Protein AF-A0A645JB34-F1 (afdb_monomer_lite)

InterPro domains:
  IPR036237 Xylose isomerase-like superfamily [SSF51658] (5-117)

Structure (mmCIF, N/CA/C/O backbone):
data_AF-A0A645JB34-F1
#
_entry.id   AF-A0A645JB34-F1
#
loop_
_atom_site.group_PDB
_atom_site.id
_atom_site.type_symbol
_atom_site.label_atom_id
_atom_site.label_alt_id
_atom_site.label_comp_id
_atom_site.label_asym_id
_atom_site.label_entity_id
_atom_site.label_seq_id
_atom_site.pdbx_PDB_ins_code
_atom_site.Cartn_x
_atom_site.Cartn_y
_atom_site.Cartn_z
_atom_site.occupancy
_atom_site.B_iso_or_equiv
_atom_site.auth_seq_id
_atom_site.auth_comp_id
_atom_site.auth_asym_id
_atom_site.auth_atom_id
_atom_site.pdbx_PDB_model_num
ATOM 1 N N . MET A 1 1 ? -8.461 17.769 -0.454 1.00 45.06 1 MET A N 1
ATOM 2 C CA . MET A 1 1 ? -8.996 17.107 0.757 1.00 45.06 1 MET A CA 1
ATOM 3 C C . MET A 1 1 ? -7.838 16.800 1.699 1.00 45.06 1 MET A C 1
ATOM 5 O O . MET A 1 1 ? -7.212 15.768 1.543 1.00 45.06 1 MET A O 1
ATOM 9 N N . ALA A 1 2 ? -7.489 17.709 2.612 1.00 49.69 2 ALA A N 1
ATOM 10 C CA . ALA A 1 2 ? -6.252 17.599 3.404 1.00 49.69 2 ALA A CA 1
ATOM 11 C C . ALA A 1 2 ? -6.415 16.896 4.772 1.00 49.69 2 ALA A C 1
ATOM 13 O O . ALA A 1 2 ? -5.438 16.760 5.497 1.00 49.69 2 ALA A O 1
ATOM 14 N N . LEU A 1 3 ? -7.630 16.467 5.142 1.00 65.56 3 LEU A N 1
ATOM 15 C CA . LEU A 1 3 ? -7.934 15.969 6.497 1.00 65.56 3 LEU A CA 1
ATOM 16 C C . LEU A 1 3 ? -8.446 14.520 6.552 1.00 65.56 3 LEU A C 1
ATOM 18 O O . LEU A 1 3 ? -8.593 13.978 7.642 1.00 65.56 3 LEU A O 1
ATOM 22 N N . MET A 1 4 ? -8.723 13.882 5.411 1.00 80.31 4 MET A N 1
ATOM 23 C CA . MET A 1 4 ? -9.171 12.486 5.369 1.00 80.31 4 MET A CA 1
ATOM 24 C C . MET A 1 4 ? -8.013 11.586 4.953 1.00 80.31 4 MET A C 1
ATOM 26 O O . MET A 1 4 ? -7.369 11.838 3.938 1.00 80.31 4 MET A O 1
ATOM 30 N N . ASN A 1 5 ? -7.765 10.535 5.733 1.00 88.19 5 ASN A N 1
ATOM 31 C CA . ASN A 1 5 ? -6.839 9.472 5.347 1.00 88.19 5 ASN A CA 1
ATOM 32 C C . ASN A 1 5 ? -7.505 8.507 4.346 1.00 88.19 5 ASN A C 1
ATOM 34 O O . ASN A 1 5 ? -8.716 8.592 4.086 1.00 88.19 5 ASN A O 1
ATOM 38 N N . ALA A 1 6 ? -6.725 7.587 3.779 1.00 90.31 6 ALA A N 1
ATOM 39 C CA . ALA A 1 6 ? -7.221 6.642 2.779 1.00 90.31 6 ALA A CA 1
ATOM 40 C C . ALA A 1 6 ? -8.400 5.795 3.302 1.00 90.31 6 ALA A C 1
ATOM 42 O O . ALA A 1 6 ? -9.436 5.700 2.640 1.00 90.31 6 ALA A O 1
ATOM 43 N N . SER A 1 7 ? -8.302 5.267 4.527 1.00 90.81 7 SER A N 1
ATOM 44 C CA . SER A 1 7 ? -9.342 4.440 5.162 1.00 90.81 7 SER A CA 1
ATOM 45 C C . SER A 1 7 ? -10.676 5.177 5.322 1.00 90.81 7 SER A C 1
ATOM 47 O O . SER A 1 7 ? -11.738 4.651 4.985 1.00 90.81 7 SER A O 1
ATOM 49 N N . MET A 1 8 ? -10.636 6.426 5.794 1.00 91.94 8 MET A N 1
ATOM 50 C CA . MET A 1 8 ? -11.826 7.274 5.918 1.00 91.94 8 MET A CA 1
ATOM 51 C C . MET A 1 8 ? -12.439 7.565 4.548 1.00 91.94 8 MET A C 1
ATOM 53 O O . MET A 1 8 ? -13.661 7.556 4.396 1.00 91.94 8 MET A O 1
ATOM 57 N N . THR A 1 9 ? -11.593 7.803 3.546 1.00 93.62 9 THR A N 1
ATOM 58 C CA . THR A 1 9 ? -12.023 8.124 2.183 1.00 93.62 9 THR A CA 1
ATOM 59 C C . THR A 1 9 ? -12.752 6.948 1.540 1.00 93.62 9 THR A C 1
ATOM 61 O O . THR A 1 9 ? -13.855 7.134 1.024 1.00 93.62 9 THR A O 1
ATOM 64 N N . VAL A 1 10 ? -12.213 5.725 1.628 1.00 94.94 10 VAL A N 1
ATOM 65 C CA . VAL A 1 10 ? -12.890 4.542 1.067 1.00 94.94 10 VAL A CA 1
ATOM 66 C C . VAL A 1 10 ? -14.205 4.237 1.786 1.00 94.94 10 VAL A C 1
ATOM 68 O O . VAL A 1 10 ? -15.199 3.930 1.126 1.00 94.94 10 VAL A O 1
ATOM 71 N N . GLY A 1 11 ? -14.258 4.405 3.114 1.00 93.44 11 GLY A N 1
ATOM 72 C CA . GLY A 1 11 ? -15.494 4.255 3.888 1.00 93.44 11 GLY A CA 1
ATOM 73 C C . GLY A 1 11 ? -16.570 5.263 3.471 1.00 93.44 11 GLY A C 1
ATOM 74 O O . GLY A 1 11 ? -17.722 4.893 3.239 1.00 93.44 11 GLY A O 1
ATOM 75 N N . TYR A 1 12 ? -16.186 6.528 3.291 1.00 95.00 12 TYR A N 1
ATOM 76 C CA . TYR A 1 12 ? -17.088 7.582 2.828 1.00 95.00 12 TYR A CA 1
ATOM 77 C C . TYR A 1 12 ? -17.602 7.330 1.404 1.00 95.00 12 TYR A C 1
ATOM 79 O O . TYR A 1 12 ? -18.808 7.383 1.152 1.00 95.00 12 TYR A O 1
ATOM 87 N N . LEU A 1 13 ? -16.710 6.992 0.467 1.00 95.25 13 LEU A N 1
ATOM 88 C CA . LEU A 1 13 ? -17.089 6.686 -0.915 1.00 95.25 13 LEU A CA 1
ATOM 89 C C . LEU A 1 13 ? -18.003 5.458 -1.003 1.00 95.25 13 LEU A C 1
ATOM 91 O O . LEU A 1 13 ? -18.922 5.438 -1.827 1.00 95.25 13 LEU A O 1
ATOM 95 N N . HIS A 1 14 ? -17.784 4.453 -0.152 1.00 95.31 14 HIS A N 1
ATOM 96 C CA . HIS A 1 14 ? -18.674 3.303 -0.041 1.00 95.31 14 HIS A CA 1
ATOM 97 C C . HIS A 1 14 ? -20.070 3.704 0.449 1.00 95.31 14 HIS A C 1
ATOM 99 O O . HIS A 1 14 ? -21.055 3.336 -0.192 1.00 95.31 14 HIS A O 1
ATOM 105 N N . ALA A 1 15 ? -20.166 4.515 1.509 1.00 95.50 15 ALA A N 1
ATOM 106 C CA . ALA A 1 15 ? -21.445 5.001 2.036 1.00 95.50 15 ALA A CA 1
ATOM 107 C C . ALA A 1 15 ? -22.259 5.773 0.980 1.00 95.50 15 ALA A C 1
ATOM 109 O O . ALA A 1 15 ? -23.480 5.642 0.903 1.00 95.50 15 ALA A O 1
ATOM 110 N N . LEU A 1 16 ? -21.576 6.514 0.102 1.00 96.69 16 LEU A N 1
ATOM 111 C CA . LEU A 1 16 ? -22.193 7.217 -1.026 1.00 96.69 16 LEU A CA 1
ATOM 112 C C . LEU A 1 16 ? -22.467 6.336 -2.258 1.00 96.69 16 LEU A C 1
ATOM 114 O O . LEU A 1 16 ? -22.985 6.836 -3.256 1.00 96.69 16 LEU A O 1
ATOM 118 N N . ARG A 1 17 ? -22.099 5.048 -2.235 1.00 94.62 17 ARG A N 1
ATOM 119 C CA . ARG A 1 17 ? -22.151 4.120 -3.386 1.00 94.62 17 ARG A CA 1
ATOM 120 C C . ARG A 1 17 ? -21.321 4.585 -4.597 1.00 94.62 17 ARG A C 1
ATOM 122 O O . ARG A 1 17 ? -21.606 4.217 -5.745 1.00 94.62 17 ARG A O 1
ATOM 129 N N . LYS A 1 18 ? -20.274 5.376 -4.340 1.00 95.44 18 LYS A N 1
ATOM 130 C CA . LYS A 1 18 ? -19.373 5.968 -5.345 1.00 95.44 18 LYS A CA 1
ATOM 131 C C . LYS A 1 18 ? -17.993 5.308 -5.425 1.00 95.44 18 LYS A C 1
ATOM 133 O O . LYS A 1 18 ? -17.232 5.648 -6.322 1.00 95.44 18 LYS A O 1
ATOM 138 N N . LEU A 1 19 ? -17.679 4.341 -4.563 1.00 95.50 19 LEU A N 1
ATOM 139 C CA . LEU A 1 19 ? -16.444 3.555 -4.658 1.00 95.50 19 LEU A CA 1
ATOM 140 C C . LEU A 1 19 ? -16.536 2.520 -5.799 1.00 95.50 19 LEU A C 1
ATOM 142 O O . LEU A 1 19 ? -17.137 1.459 -5.622 1.00 95.50 19 LEU A O 1
ATOM 146 N N . LYS A 1 20 ? -15.990 2.844 -6.978 1.00 92.50 20 LYS A N 1
ATOM 147 C CA . LYS A 1 20 ? -16.046 1.982 -8.179 1.00 92.50 20 LYS A CA 1
ATOM 148 C C . LYS A 1 20 ? -14.775 1.159 -8.387 1.00 92.50 20 LYS A C 1
ATOM 150 O O . LYS A 1 20 ? -14.861 -0.053 -8.553 1.00 92.50 20 LYS A O 1
ATOM 155 N N . PHE A 1 21 ? -13.626 1.815 -8.329 1.00 95.06 21 PHE A N 1
ATOM 156 C CA . PHE A 1 21 ? -12.293 1.233 -8.459 1.00 95.06 21 PHE A CA 1
ATOM 157 C C . PHE A 1 21 ? -11.330 1.995 -7.541 1.00 95.06 21 PHE A C 1
ATOM 159 O O . PHE A 1 21 ? -11.700 3.032 -6.977 1.00 95.06 21 PHE A O 1
ATOM 166 N N . LEU A 1 22 ? -10.127 1.456 -7.369 1.00 94.94 22 LEU A N 1
ATOM 167 C CA . LEU A 1 22 ? -9.059 2.052 -6.578 1.00 94.94 22 LEU A CA 1
ATOM 168 C C . LEU A 1 22 ? -7.790 2.118 -7.426 1.00 94.94 22 LEU A C 1
ATOM 170 O O . LEU A 1 22 ? -7.265 1.075 -7.802 1.00 94.94 22 LEU A O 1
ATOM 174 N N . HIS A 1 23 ? -7.287 3.324 -7.674 1.00 94.94 23 HIS A N 1
ATOM 175 C CA . HIS A 1 23 ? -5.900 3.500 -8.093 1.00 94.94 23 HIS A CA 1
ATOM 176 C C . HIS A 1 23 ? -5.000 3.272 -6.885 1.00 94.94 23 HIS A C 1
ATOM 178 O O . HIS A 1 23 ? -5.246 3.824 -5.808 1.00 94.94 23 HIS A O 1
ATOM 184 N N . PHE A 1 24 ? -4.003 2.416 -7.052 1.00 93.50 24 PHE A N 1
ATOM 185 C CA . PHE A 1 24 ? -3.152 1.963 -5.974 1.00 93.50 24 PHE A CA 1
ATOM 186 C C . PHE A 1 24 ? -1.676 2.105 -6.329 1.00 93.50 24 PHE A C 1
ATOM 188 O O . PHE A 1 24 ? -1.202 1.616 -7.352 1.00 93.50 24 PHE A O 1
ATOM 195 N N . GLY A 1 25 ? -0.977 2.763 -5.417 1.00 92.75 25 GLY A N 1
ATOM 196 C CA . GLY A 1 25 ? 0.429 3.108 -5.456 1.00 92.75 25 GLY A CA 1
ATOM 197 C C . GLY A 1 25 ? 0.794 3.763 -4.126 1.00 92.75 25 GLY A C 1
ATOM 198 O O . GLY A 1 25 ? 0.003 3.762 -3.178 1.00 92.75 25 GLY A O 1
ATOM 199 N N . SER A 1 26 ? 1.984 4.337 -4.076 1.00 92.00 26 SER A N 1
ATOM 200 C CA . SER A 1 26 ? 2.555 4.992 -2.908 1.00 92.00 26 SER A CA 1
ATOM 201 C C . SER A 1 26 ? 2.795 6.472 -3.170 1.00 92.00 26 SER A C 1
ATOM 203 O O . SER A 1 26 ? 3.004 6.894 -4.308 1.00 92.00 26 SER A O 1
ATOM 205 N N . GLN A 1 27 ? 2.788 7.272 -2.103 1.00 89.38 27 GLN A N 1
ATOM 206 C CA . GLN A 1 27 ? 2.967 8.712 -2.209 1.00 89.38 27 GLN A CA 1
ATOM 207 C C . GLN A 1 27 ? 3.573 9.329 -0.947 1.00 89.38 27 GLN A C 1
ATOM 209 O O . GLN A 1 27 ? 3.228 8.962 0.181 1.00 89.38 27 GLN A O 1
ATOM 214 N N . ILE A 1 28 ? 4.417 10.346 -1.136 1.00 88.69 28 ILE A N 1
ATOM 215 C CA . ILE A 1 28 ? 4.830 11.251 -0.064 1.00 88.69 28 ILE A CA 1
ATOM 216 C C . ILE A 1 28 ? 3.751 12.311 0.110 1.00 88.69 28 ILE A C 1
ATOM 218 O O . ILE A 1 28 ? 3.424 13.074 -0.799 1.00 88.69 28 ILE A O 1
ATOM 222 N N . LYS A 1 29 ? 3.190 12.394 1.316 1.00 85.38 29 LYS A N 1
ATOM 223 C CA . LYS A 1 29 ? 2.151 13.384 1.608 1.00 85.38 29 LYS A CA 1
ATOM 224 C C . LYS A 1 29 ? 2.674 14.809 1.411 1.00 85.38 29 LYS A C 1
ATOM 226 O O . LYS A 1 29 ? 3.775 15.140 1.841 1.00 85.38 29 LYS A O 1
ATOM 231 N N . ALA A 1 30 ? 1.818 15.656 0.838 1.00 85.44 30 ALA A N 1
ATOM 232 C CA . ALA A 1 30 ? 2.068 17.082 0.615 1.00 85.44 30 ALA A CA 1
ATOM 233 C C . ALA A 1 30 ? 3.279 17.395 -0.290 1.00 85.44 30 ALA A C 1
ATOM 235 O O . ALA A 1 30 ? 3.906 18.444 -0.141 1.00 85.44 30 ALA A O 1
ATOM 236 N N . GLN A 1 31 ? 3.585 16.509 -1.241 1.00 86.88 31 GLN A N 1
ATOM 237 C CA . GLN A 1 31 ? 4.565 16.743 -2.303 1.00 86.88 31 GLN A CA 1
ATOM 238 C C . GLN A 1 31 ? 3.940 16.550 -3.692 1.00 86.88 31 GLN A C 1
ATOM 240 O O . GLN A 1 31 ? 2.734 16.326 -3.815 1.00 86.88 31 GLN A O 1
ATOM 245 N N . PHE A 1 32 ? 4.757 16.718 -4.738 1.00 90.44 32 PHE A N 1
ATOM 246 C CA . PHE A 1 32 ? 4.368 16.405 -6.113 1.00 90.44 32 PHE A CA 1
ATOM 247 C C . PHE A 1 32 ? 3.963 14.932 -6.241 1.00 90.44 32 PHE A C 1
ATOM 249 O O . PHE A 1 32 ? 4.320 14.119 -5.390 1.00 90.44 32 PHE A O 1
ATOM 256 N N . ASP A 1 33 ? 3.213 14.595 -7.288 1.00 90.38 33 ASP A N 1
ATOM 257 C CA . ASP A 1 33 ? 2.782 13.216 -7.513 1.00 90.38 33 ASP A CA 1
ATOM 258 C C . ASP A 1 33 ? 3.987 12.313 -7.791 1.00 90.38 33 ASP A C 1
ATOM 260 O O . ASP A 1 33 ? 4.705 12.530 -8.770 1.00 90.38 33 ASP A O 1
ATOM 264 N N . ASN A 1 34 ? 4.293 11.393 -6.871 1.00 91.81 34 ASN A N 1
ATOM 265 C CA . ASN A 1 34 ? 5.468 10.534 -6.998 1.00 91.81 34 ASN A CA 1
ATOM 266 C C . ASN A 1 34 ? 5.195 9.263 -7.801 1.00 91.81 34 ASN A C 1
ATOM 268 O O . ASN A 1 34 ? 6.167 8.666 -8.267 1.00 91.81 34 ASN A O 1
ATOM 272 N N . ASP A 1 35 ? 3.929 8.842 -7.907 1.00 93.56 35 ASP A N 1
ATOM 273 C CA . ASP A 1 35 ? 3.517 7.616 -8.597 1.00 93.56 35 ASP A CA 1
ATOM 274 C C . ASP A 1 35 ? 4.362 6.394 -8.198 1.00 93.56 35 ASP A C 1
ATOM 276 O O . ASP A 1 35 ? 4.741 5.566 -9.033 1.00 93.56 35 ASP A O 1
ATOM 280 N N . PHE A 1 36 ? 4.710 6.286 -6.910 1.00 95.19 36 PHE A N 1
ATOM 281 C CA . PHE A 1 36 ? 5.567 5.203 -6.446 1.00 95.19 36 PHE A CA 1
ATOM 282 C C . PHE A 1 36 ? 4.825 3.859 -6.504 1.00 95.19 36 PHE A C 1
ATOM 284 O O . PHE A 1 36 ? 3.609 3.812 -6.292 1.00 95.19 36 PHE A O 1
ATOM 291 N N . PRO A 1 37 ? 5.541 2.743 -6.736 1.00 95.31 37 PRO A N 1
ATOM 292 C CA . PRO A 1 37 ? 4.934 1.421 -6.668 1.00 95.31 37 PRO A CA 1
ATOM 293 C C . PRO A 1 37 ? 4.342 1.142 -5.272 1.00 95.31 37 PRO A C 1
ATOM 295 O O . PRO A 1 37 ? 4.820 1.699 -4.276 1.00 95.31 37 PRO A O 1
ATOM 298 N N . PRO A 1 38 ? 3.347 0.244 -5.159 1.00 95.12 38 PRO A N 1
ATOM 299 C CA . PRO A 1 38 ? 2.827 -0.211 -3.875 1.00 95.12 38 PRO A CA 1
ATOM 300 C C . PRO A 1 38 ? 3.912 -0.646 -2.883 1.00 95.12 38 PRO A C 1
ATOM 302 O O . PRO A 1 38 ? 4.859 -1.351 -3.231 1.00 95.12 38 PRO A O 1
ATOM 305 N N . LEU A 1 39 ? 3.741 -0.247 -1.628 1.00 92.44 39 LEU A N 1
ATOM 306 C CA . LEU A 1 39 ? 4.630 -0.438 -0.479 1.00 92.44 39 LEU A CA 1
ATOM 307 C C . LEU A 1 39 ? 6.081 0.023 -0.693 1.00 92.44 39 LEU A C 1
ATOM 309 O O . LEU A 1 39 ? 6.977 -0.403 0.036 1.00 92.44 39 LEU A O 1
ATOM 313 N N . THR A 1 40 ? 6.317 0.905 -1.666 1.00 91.69 40 THR A N 1
ATOM 314 C CA . THR A 1 40 ? 7.649 1.402 -2.036 1.00 91.69 40 THR A CA 1
ATOM 315 C C . THR A 1 40 ? 7.784 2.891 -1.718 1.00 91.69 40 THR A C 1
ATOM 317 O O . THR A 1 40 ? 6.809 3.641 -1.707 1.00 91.69 40 THR A O 1
ATOM 320 N N . GLY A 1 41 ? 9.006 3.356 -1.446 1.00 85.44 41 GLY A N 1
ATOM 321 C CA . GLY A 1 41 ? 9.243 4.744 -1.048 1.00 85.44 41 GLY A CA 1
ATOM 322 C C . GLY A 1 41 ? 8.691 5.046 0.354 1.00 85.44 41 GLY A C 1
ATOM 323 O O . GLY A 1 41 ? 8.635 4.148 1.194 1.00 85.44 41 GLY A O 1
ATOM 324 N N . PRO A 1 42 ? 8.304 6.298 0.655 1.00 79.88 42 PRO A N 1
ATOM 325 C CA . PRO A 1 42 ? 7.908 6.691 2.015 1.00 79.88 42 PRO A CA 1
ATOM 326 C C . PRO A 1 42 ? 6.475 6.301 2.409 1.00 79.88 42 PRO A C 1
ATOM 328 O O . PRO A 1 42 ? 5.863 6.988 3.230 1.00 79.88 42 PRO A O 1
ATOM 331 N N . GLU A 1 43 ? 5.919 5.237 1.822 1.00 76.69 43 GLU A N 1
ATOM 332 C CA . GLU A 1 43 ? 4.537 4.832 2.083 1.00 76.69 43 GLU A CA 1
ATOM 333 C C . GLU A 1 43 ? 4.298 4.512 3.560 1.00 76.69 43 GLU A C 1
ATOM 335 O O . GLU A 1 43 ? 5.091 3.846 4.232 1.00 76.69 43 GLU A O 1
ATOM 340 N N . GLY A 1 44 ? 3.133 4.915 4.063 1.00 83.12 44 GLY A N 1
ATOM 341 C CA . GLY A 1 44 ? 2.666 4.490 5.372 1.00 83.12 44 GLY A CA 1
ATOM 342 C C . GLY A 1 44 ? 2.038 3.100 5.316 1.00 83.12 44 GLY A C 1
ATOM 343 O O . GLY A 1 44 ? 0.823 3.006 5.170 1.00 83.12 44 GLY A O 1
ATOM 344 N N . LEU A 1 45 ? 2.820 2.038 5.554 1.00 90.56 45 LEU A N 1
ATOM 345 C CA . LEU A 1 45 ? 2.327 0.647 5.628 1.00 90.56 45 LEU A CA 1
ATOM 346 C C . LEU A 1 45 ? 1.046 0.509 6.475 1.00 90.56 45 LEU A C 1
ATOM 348 O O . LEU A 1 45 ? 0.102 -0.174 6.080 1.00 90.56 45 LEU A O 1
ATOM 352 N N . LYS A 1 46 ? 0.988 1.198 7.626 1.00 91.19 46 LYS A N 1
ATOM 353 C CA . LYS A 1 46 ? -0.196 1.220 8.501 1.00 91.19 46 LYS A CA 1
ATOM 354 C C . LYS A 1 46 ? -1.437 1.727 7.762 1.00 91.19 46 LYS A C 1
ATOM 356 O O . LYS A 1 46 ? -2.500 1.132 7.890 1.00 91.19 46 LYS A O 1
ATOM 361 N N . GLU A 1 47 ? -1.332 2.841 7.043 1.00 91.25 47 GLU A N 1
ATOM 362 C CA . GLU A 1 47 ? -2.479 3.439 6.353 1.00 91.25 47 GLU A CA 1
ATOM 363 C C . GLU A 1 47 ? -2.986 2.519 5.243 1.00 91.25 47 GLU A C 1
ATOM 365 O O . GLU A 1 47 ? -4.187 2.273 5.157 1.00 91.25 47 GLU A O 1
ATOM 370 N N . THR A 1 48 ? -2.072 1.931 4.477 1.00 93.56 48 THR A N 1
ATOM 371 C CA . THR A 1 48 ? -2.388 1.024 3.371 1.00 93.56 48 THR A CA 1
ATOM 372 C C . THR A 1 48 ? -3.081 -0.241 3.848 1.00 93.56 48 THR A C 1
ATOM 374 O O . THR A 1 48 ? -4.165 -0.576 3.368 1.00 93.56 48 THR A O 1
ATOM 377 N N . VAL A 1 49 ? -2.523 -0.911 4.860 1.00 94.75 49 VAL A N 1
ATOM 378 C CA . VAL A 1 49 ? -3.155 -2.101 5.444 1.00 94.75 49 VAL A CA 1
ATOM 379 C C . VAL A 1 49 ? -4.519 -1.746 6.042 1.00 94.75 49 VAL A C 1
ATOM 381 O O . VAL A 1 49 ? -5.488 -2.461 5.806 1.00 94.75 49 VAL A O 1
ATOM 384 N N . MET A 1 50 ? -4.660 -0.615 6.742 1.00 93.50 50 MET A N 1
ATOM 385 C CA . MET A 1 50 ? -5.955 -0.218 7.314 1.00 93.50 50 MET A CA 1
ATOM 386 C C . MET A 1 50 ? -6.992 0.183 6.255 1.00 93.50 50 MET A C 1
ATOM 388 O O . MET A 1 50 ? -8.193 -0.028 6.465 1.00 93.50 50 MET A O 1
ATOM 392 N N . MET A 1 51 ? -6.564 0.715 5.108 1.00 95.19 51 MET A N 1
ATOM 393 C CA . MET A 1 51 ? -7.444 0.965 3.968 1.00 95.19 51 MET A CA 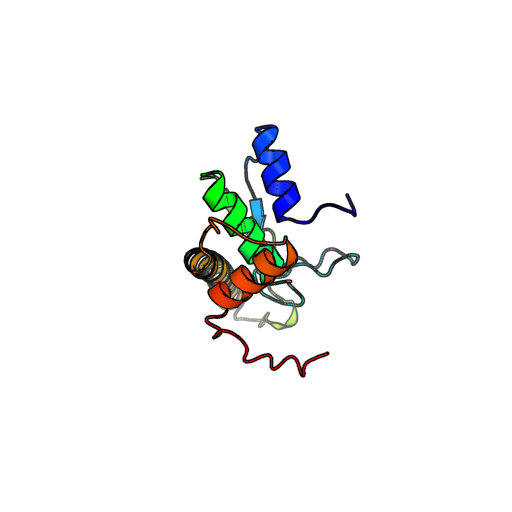1
ATOM 394 C C . MET A 1 51 ? -7.995 -0.362 3.440 1.00 95.19 51 MET A C 1
ATOM 396 O O . MET A 1 51 ? -9.213 -0.516 3.351 1.00 95.19 51 MET A O 1
ATOM 400 N N . PHE A 1 52 ? -7.134 -1.350 3.172 1.00 95.75 52 PHE A N 1
ATOM 401 C CA . PHE A 1 52 ? -7.578 -2.674 2.720 1.00 95.75 52 PHE A CA 1
ATOM 402 C C . PHE A 1 52 ? -8.391 -3.424 3.782 1.00 95.75 52 PHE A C 1
ATOM 404 O O . PHE A 1 52 ? -9.369 -4.088 3.443 1.00 95.75 52 PHE A O 1
ATOM 411 N N . HIS A 1 53 ? -8.073 -3.263 5.068 1.00 94.50 53 HIS A N 1
ATOM 412 C CA . HIS A 1 53 ? -8.889 -3.789 6.161 1.00 94.50 53 HIS A CA 1
ATOM 413 C C . HIS A 1 53 ? -10.299 -3.183 6.139 1.00 94.50 53 HIS A C 1
ATOM 415 O O . HIS A 1 53 ? -11.292 -3.902 6.252 1.00 94.50 53 HIS A O 1
ATOM 421 N N . THR A 1 54 ? -10.409 -1.872 5.903 1.00 94.12 54 THR A N 1
ATOM 422 C CA . THR A 1 54 ? -11.704 -1.200 5.728 1.00 94.12 54 THR A CA 1
ATOM 423 C C . THR A 1 54 ? -12.452 -1.750 4.513 1.00 94.12 54 THR A C 1
ATOM 425 O O . THR A 1 54 ? -13.619 -2.111 4.651 1.00 94.12 54 THR A O 1
ATOM 428 N N . LEU A 1 55 ? -11.786 -1.889 3.358 1.00 95.62 55 LEU A N 1
ATOM 429 C CA . LEU A 1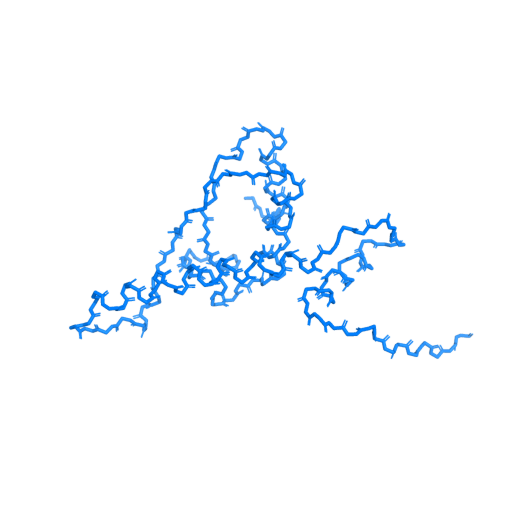 55 ? -12.367 -2.462 2.132 1.00 95.62 55 LEU A CA 1
ATOM 430 C C . LEU A 1 55 ? -12.894 -3.891 2.346 1.00 95.62 55 LEU A C 1
ATOM 432 O O . LEU A 1 55 ? -14.003 -4.213 1.914 1.00 95.62 55 LEU A O 1
ATOM 436 N N . LYS A 1 56 ? -12.134 -4.726 3.065 1.00 94.06 56 LYS A N 1
ATOM 437 C CA . LYS A 1 56 ? -12.537 -6.086 3.444 1.00 94.06 56 LYS A CA 1
ATOM 438 C C . LYS A 1 56 ? -13.788 -6.068 4.322 1.00 94.06 56 LYS A C 1
ATOM 440 O O . LYS A 1 56 ? -14.730 -6.810 4.055 1.00 94.06 56 LYS A O 1
ATOM 445 N N . ARG A 1 57 ? -13.834 -5.191 5.332 1.00 91.38 57 ARG A N 1
ATOM 446 C CA . ARG A 1 57 ? -14.976 -5.066 6.257 1.00 91.38 57 ARG A CA 1
ATOM 447 C C . ARG A 1 57 ? -16.269 -4.635 5.573 1.00 91.38 57 ARG A C 1
ATOM 449 O O . ARG A 1 57 ? -17.329 -5.133 5.931 1.00 91.38 57 ARG A O 1
ATOM 456 N N . ILE A 1 58 ? -16.190 -3.738 4.594 1.00 93.44 58 ILE A N 1
ATOM 457 C CA . ILE A 1 58 ? -17.362 -3.308 3.814 1.00 93.44 58 ILE A CA 1
ATOM 458 C C . ILE A 1 58 ? -17.732 -4.300 2.696 1.00 93.44 58 ILE A C 1
ATOM 460 O O . ILE A 1 58 ? -18.644 -4.032 1.916 1.00 93.44 58 ILE A O 1
ATOM 464 N N . GLY A 1 59 ? -17.017 -5.427 2.580 1.00 93.38 59 GLY A N 1
ATOM 465 C CA . GLY A 1 59 ? -17.274 -6.456 1.573 1.00 93.38 59 GLY A CA 1
ATOM 466 C C . GLY A 1 59 ? -17.055 -5.984 0.135 1.00 93.38 59 GLY A C 1
ATOM 467 O O . GLY A 1 59 ? -17.714 -6.483 -0.779 1.00 93.38 59 GLY A O 1
ATOM 468 N N . TRP A 1 60 ? -16.171 -5.006 -0.086 1.00 95.19 60 TRP A N 1
ATOM 469 C CA . TRP A 1 60 ? -15.928 -4.464 -1.421 1.00 95.19 60 TRP A CA 1
ATOM 470 C C . TRP A 1 60 ? -15.184 -5.475 -2.306 1.00 95.19 60 TRP A C 1
ATOM 472 O O . TRP A 1 60 ? -14.212 -6.094 -1.881 1.00 95.19 60 TRP A O 1
ATOM 482 N N . ARG A 1 61 ? -15.651 -5.639 -3.549 1.00 91.00 61 ARG A N 1
ATOM 483 C CA . ARG A 1 61 ? -15.110 -6.578 -4.553 1.00 91.00 61 ARG A CA 1
ATOM 484 C C . ARG A 1 61 ? -14.831 -5.890 -5.896 1.00 91.00 61 ARG A C 1
ATOM 486 O O . ARG A 1 61 ? -15.125 -6.446 -6.949 1.00 91.00 61 ARG A O 1
ATOM 493 N N . GLY A 1 62 ? -14.382 -4.637 -5.850 1.00 91.50 62 GLY A N 1
ATOM 494 C CA . GLY A 1 62 ? -14.079 -3.863 -7.054 1.00 91.50 62 GLY A CA 1
ATOM 495 C C . GLY A 1 62 ? -12.687 -4.146 -7.616 1.00 91.50 62 GLY A C 1
ATOM 496 O O . GLY A 1 62 ? -12.035 -5.122 -7.251 1.00 91.50 62 GLY A O 1
ATOM 497 N N . VAL A 1 63 ? -12.251 -3.272 -8.522 1.00 95.00 63 VAL A N 1
ATOM 498 C CA . VAL A 1 63 ? -10.967 -3.382 -9.224 1.00 95.00 63 VAL A CA 1
ATOM 499 C C . VAL A 1 63 ? -9.922 -2.494 -8.556 1.00 95.00 63 VAL A C 1
ATOM 501 O O . VAL A 1 63 ? -10.200 -1.336 -8.237 1.00 95.00 63 VAL A O 1
ATOM 504 N N . VAL A 1 64 ? -8.725 -3.049 -8.369 1.00 96.00 64 VAL A N 1
ATOM 505 C CA . VAL A 1 64 ? -7.516 -2.307 -8.005 1.00 96.00 64 VAL A CA 1
ATOM 506 C C . VAL A 1 64 ? -6.676 -2.141 -9.268 1.00 96.00 64 VAL A C 1
ATOM 508 O O . VAL A 1 64 ? -6.319 -3.136 -9.896 1.00 96.00 64 VAL A O 1
ATOM 511 N N . GLU A 1 65 ? -6.382 -0.900 -9.637 1.00 96.81 65 GLU A N 1
ATOM 512 C CA . GLU A 1 65 ? -5.509 -0.544 -10.756 1.00 96.81 65 GLU A CA 1
ATOM 513 C C . GLU A 1 65 ? -4.193 0.017 -10.231 1.00 96.81 65 GLU A C 1
ATOM 515 O O . GLU A 1 65 ? -4.180 0.850 -9.327 1.00 96.81 65 GLU A O 1
ATOM 520 N N . PHE A 1 66 ? -3.080 -0.432 -10.806 1.00 96.56 66 PHE A N 1
ATOM 521 C CA . PHE A 1 66 ? -1.771 0.145 -10.529 1.00 96.56 66 PHE A CA 1
ATOM 522 C C . PHE A 1 66 ? -1.584 1.395 -11.391 1.00 96.56 66 PHE A C 1
ATOM 524 O O . PHE A 1 66 ? -1.151 1.299 -12.537 1.00 96.56 66 PHE A O 1
ATOM 531 N N . ASP A 1 67 ? -1.927 2.553 -10.833 1.00 94.06 67 ASP A N 1
ATOM 532 C CA . ASP A 1 67 ? -1.663 3.868 -11.425 1.00 94.06 67 ASP A CA 1
ATOM 533 C C . ASP A 1 67 ? -0.376 4.416 -10.805 1.00 94.06 67 ASP A C 1
ATOM 535 O O . ASP A 1 67 ? -0.386 5.183 -9.848 1.00 94.06 67 ASP A O 1
ATOM 539 N N . CYS A 1 68 ? 0.741 3.840 -11.238 1.00 95.81 68 CYS A N 1
ATOM 540 C CA . CYS A 1 68 ? 2.074 4.132 -10.727 1.00 95.81 68 CYS A CA 1
ATOM 541 C C . CYS A 1 68 ? 3.115 3.796 -11.800 1.00 95.81 68 CYS A C 1
ATOM 543 O O . CYS A 1 68 ? 2.799 3.173 -12.822 1.00 95.81 68 CYS A O 1
ATOM 545 N N . HIS A 1 69 ? 4.374 4.170 -11.578 1.00 95.56 69 HIS A N 1
ATOM 546 C CA . HIS A 1 69 ? 5.452 3.857 -12.508 1.00 95.56 69 HIS A CA 1
ATOM 547 C C . HIS A 1 69 ? 6.684 3.278 -11.808 1.00 95.56 69 HIS A C 1
ATOM 549 O O . HIS A 1 69 ? 6.969 3.534 -10.640 1.00 95.56 69 HIS A O 1
ATOM 555 N N . MET A 1 70 ? 7.471 2.518 -12.570 1.00 95.56 70 MET A N 1
ATOM 556 C CA . MET A 1 70 ? 8.776 2.015 -12.134 1.00 95.56 70 MET A CA 1
ATOM 557 C C . MET A 1 70 ? 9.678 3.172 -11.689 1.00 95.56 70 MET A C 1
ATOM 559 O O . MET A 1 70 ? 9.654 4.249 -12.299 1.00 95.56 70 MET A O 1
ATOM 563 N N . LEU A 1 71 ? 10.504 2.968 -10.658 1.00 93.94 71 LEU A N 1
ATOM 564 C CA . LEU A 1 71 ? 11.438 4.009 -10.242 1.00 93.94 71 LEU A CA 1
ATOM 565 C C . LEU A 1 71 ? 12.428 4.279 -11.375 1.00 93.94 71 LEU A C 1
ATOM 567 O O . LEU A 1 71 ? 12.969 3.365 -11.997 1.00 93.94 71 LEU A O 1
ATOM 571 N N . ARG A 1 72 ? 12.723 5.558 -11.627 1.00 92.88 72 ARG A N 1
ATOM 572 C CA . ARG A 1 72 ? 13.619 5.948 -12.730 1.00 92.88 72 ARG A CA 1
ATOM 573 C C . ARG A 1 72 ? 15.001 5.285 -12.633 1.00 92.88 72 ARG A C 1
ATOM 575 O O . ARG A 1 72 ? 15.624 5.046 -13.661 1.00 92.88 72 ARG A O 1
ATOM 582 N N . ALA A 1 73 ? 15.460 4.985 -11.417 1.00 93.38 73 ALA A N 1
ATOM 583 C CA . ALA A 1 73 ? 16.748 4.346 -11.150 1.00 93.38 73 ALA A CA 1
ATOM 584 C C . ALA A 1 73 ? 16.772 2.824 -11.406 1.00 93.38 73 ALA A C 1
ATOM 586 O O . ALA A 1 73 ? 17.851 2.248 -11.466 1.00 93.38 73 ALA A O 1
ATOM 587 N N . GLU A 1 74 ? 15.617 2.174 -11.567 1.00 93.62 74 GLU A N 1
ATOM 588 C CA . GLU A 1 74 ? 15.510 0.723 -11.808 1.00 93.62 74 GLU A CA 1
ATOM 589 C C . GLU A 1 74 ? 15.520 0.373 -13.304 1.00 93.62 74 GLU A C 1
ATOM 591 O O . GLU A 1 74 ? 15.633 -0.792 -13.691 1.00 93.62 74 GLU A O 1
ATOM 596 N N . GLY A 1 75 ? 15.411 1.384 -14.170 1.00 93.81 75 GLY A N 1
ATOM 597 C CA . GLY A 1 75 ? 15.467 1.204 -15.613 1.00 93.81 75 GLY A CA 1
ATOM 598 C C . GLY A 1 75 ? 16.870 0.837 -16.087 1.00 93.81 75 GLY A C 1
ATOM 599 O O . GLY A 1 75 ? 17.839 1.542 -15.805 1.00 93.81 75 GLY A O 1
ATOM 600 N N . LYS A 1 76 ? 16.966 -0.232 -16.882 1.00 96.56 76 LYS A N 1
ATOM 601 C CA . LYS A 1 76 ? 18.210 -0.657 -17.522 1.00 96.56 76 LYS A CA 1
ATOM 602 C C . LYS A 1 76 ? 18.074 -0.618 -19.051 1.00 96.56 76 LYS A C 1
ATOM 604 O O . LYS A 1 76 ? 17.270 -1.376 -19.599 1.00 96.56 76 LYS A O 1
ATOM 609 N N . PRO A 1 77 ? 18.832 0.252 -19.748 1.00 95.25 77 PRO A N 1
ATOM 610 C CA . PRO A 1 77 ? 18.828 0.296 -21.209 1.00 95.25 77 PRO A CA 1
ATOM 611 C C . PRO A 1 77 ? 19.204 -1.061 -21.815 1.00 95.25 77 PRO A C 1
ATOM 613 O O . PRO A 1 77 ? 20.166 -1.690 -21.374 1.00 95.25 77 PRO A O 1
ATOM 616 N N . GLY A 1 78 ? 18.450 -1.506 -22.819 1.00 96.62 78 GLY A N 1
ATOM 617 C CA . GLY A 1 78 ? 18.607 -2.814 -23.462 1.00 96.62 78 GLY A CA 1
ATOM 618 C C . GLY A 1 78 ? 17.878 -3.974 -22.768 1.00 96.62 78 GLY A C 1
ATOM 619 O O . GLY A 1 78 ? 17.848 -5.074 -23.315 1.00 96.62 78 GLY A O 1
ATOM 620 N N . GLU A 1 79 ? 17.271 -3.753 -21.596 1.00 96.94 79 GLU A N 1
ATOM 621 C CA . GLU A 1 79 ? 16.515 -4.764 -20.836 1.00 96.94 79 GLU A CA 1
ATOM 622 C C . GLU A 1 79 ? 15.097 -4.284 -20.462 1.00 96.94 79 GLU A C 1
ATOM 624 O O . GLU A 1 79 ? 14.466 -4.782 -19.528 1.00 96.94 79 GLU A O 1
ATOM 629 N N . GLU A 1 80 ? 14.533 -3.340 -21.218 1.00 95.75 80 GLU A N 1
ATOM 630 C CA . GLU A 1 80 ? 13.315 -2.610 -20.847 1.00 95.75 80 GLU A CA 1
ATOM 631 C C . GLU A 1 80 ? 12.106 -3.531 -20.635 1.00 95.75 80 GLU A C 1
ATOM 633 O O . GLU A 1 80 ? 11.270 -3.297 -19.762 1.00 95.75 80 GLU A O 1
ATOM 638 N N . ALA A 1 81 ? 11.988 -4.592 -21.438 1.00 97.06 81 ALA A N 1
ATOM 639 C CA . ALA A 1 81 ? 10.908 -5.563 -21.302 1.00 97.06 81 ALA A CA 1
ATOM 640 C C . ALA A 1 81 ? 11.015 -6.385 -20.007 1.00 97.06 81 ALA A C 1
ATOM 642 O O . ALA A 1 81 ? 9.985 -6.708 -19.416 1.00 97.06 81 ALA A O 1
ATOM 643 N N . ALA A 1 82 ? 12.233 -6.714 -19.569 1.00 97.50 82 ALA A N 1
ATOM 644 C CA . ALA A 1 82 ? 12.463 -7.435 -18.323 1.00 97.50 82 ALA A CA 1
ATOM 645 C C . ALA A 1 82 ? 12.174 -6.530 -17.119 1.00 97.50 82 ALA A C 1
ATOM 647 O O . ALA A 1 82 ? 11.391 -6.919 -16.255 1.00 97.50 82 ALA A O 1
ATOM 648 N N . CYS A 1 83 ? 12.685 -5.292 -17.129 1.00 97.81 83 CYS A N 1
ATOM 649 C CA . CYS A 1 83 ? 12.408 -4.292 -16.094 1.00 97.81 83 CYS A CA 1
ATOM 650 C C . CYS A 1 83 ? 10.899 -4.058 -15.908 1.00 97.81 83 CYS A C 1
ATOM 652 O O . CYS A 1 83 ? 10.400 -4.110 -14.790 1.00 97.81 83 CYS A O 1
ATOM 654 N N . ARG A 1 84 ? 10.137 -3.890 -17.002 1.00 96.19 84 ARG A N 1
ATOM 655 C CA . ARG A 1 84 ? 8.673 -3.707 -16.924 1.00 96.19 84 ARG A CA 1
ATOM 656 C C . ARG A 1 84 ? 7.948 -4.912 -16.323 1.00 96.19 84 ARG A C 1
ATOM 658 O O . ARG A 1 84 ? 7.006 -4.731 -15.560 1.00 96.19 84 ARG A O 1
ATOM 665 N N . LYS A 1 85 ? 8.361 -6.137 -16.664 1.00 97.62 85 LYS A N 1
ATOM 666 C CA . LYS A 1 85 ? 7.773 -7.357 -16.085 1.00 97.62 85 LYS A CA 1
ATOM 667 C C . LYS A 1 85 ? 8.073 -7.466 -14.594 1.00 97.62 85 LYS A C 1
ATOM 669 O O . LYS A 1 85 ? 7.176 -7.827 -13.840 1.00 97.62 85 LYS A O 1
ATOM 674 N N . GLN A 1 86 ? 9.300 -7.135 -14.193 1.00 97.62 86 GLN A N 1
ATOM 675 C CA . GLN A 1 86 ? 9.693 -7.127 -12.789 1.00 97.62 86 GLN A CA 1
ATOM 676 C C . GLN A 1 86 ? 8.883 -6.092 -12.003 1.00 97.62 86 GLN A C 1
ATOM 678 O O . GLN A 1 86 ? 8.243 -6.456 -11.028 1.00 97.62 86 GLN A O 1
ATOM 683 N N . PHE A 1 87 ? 8.768 -4.863 -12.512 1.00 97.56 87 PHE A N 1
ATOM 684 C CA . PHE A 1 87 ? 7.935 -3.817 -11.913 1.00 97.56 87 PHE A CA 1
ATOM 685 C C . PHE A 1 87 ? 6.478 -4.264 -11.683 1.00 97.56 87 PHE A C 1
ATOM 687 O O . PHE A 1 87 ? 5.925 -4.051 -10.605 1.00 97.56 87 PHE A O 1
ATOM 694 N N . ILE A 1 88 ? 5.855 -4.929 -12.665 1.00 97.62 88 ILE A N 1
ATOM 695 C CA . ILE A 1 88 ? 4.493 -5.470 -12.508 1.00 97.62 88 ILE A CA 1
ATOM 696 C C . ILE A 1 88 ? 4.456 -6.540 -11.407 1.00 97.62 88 ILE A C 1
ATOM 698 O O . ILE A 1 88 ? 3.538 -6.544 -10.586 1.00 97.62 88 ILE A O 1
ATOM 702 N N . ALA A 1 89 ? 5.443 -7.440 -11.374 1.00 98.00 89 ALA A N 1
ATOM 703 C CA . ALA A 1 89 ? 5.539 -8.466 -10.339 1.00 98.00 89 ALA A CA 1
ATOM 704 C C . ALA A 1 89 ? 5.709 -7.852 -8.940 1.00 98.00 89 ALA A C 1
ATOM 706 O O . ALA A 1 89 ? 5.074 -8.316 -7.991 1.00 98.00 89 ALA A O 1
ATOM 707 N N . ASP A 1 90 ? 6.489 -6.781 -8.818 1.00 97.06 90 ASP A N 1
ATOM 708 C CA . ASP A 1 90 ? 6.708 -6.067 -7.561 1.00 97.06 90 ASP A CA 1
ATOM 709 C C . ASP A 1 90 ? 5.426 -5.361 -7.095 1.00 97.06 90 ASP A C 1
ATOM 711 O O . ASP A 1 90 ? 5.047 -5.490 -5.931 1.00 97.06 90 ASP A O 1
ATOM 715 N N . CYS A 1 91 ? 4.673 -4.726 -8.004 1.00 97.56 91 CYS A N 1
ATOM 716 C CA . CYS A 1 91 ? 3.366 -4.131 -7.687 1.00 97.56 91 CYS A CA 1
ATOM 717 C C . CYS A 1 91 ? 2.368 -5.171 -7.160 1.00 97.56 91 CYS A C 1
ATOM 719 O O . CYS A 1 91 ? 1.707 -4.960 -6.139 1.00 97.56 91 CYS A O 1
ATOM 721 N N . VAL A 1 92 ? 2.278 -6.322 -7.838 1.00 97.62 92 VAL A N 1
ATOM 722 C CA . VAL A 1 92 ? 1.422 -7.439 -7.412 1.00 97.62 92 VAL A CA 1
ATOM 723 C C . VAL A 1 92 ? 1.878 -7.984 -6.060 1.00 97.62 92 VAL A C 1
ATOM 725 O O . VAL A 1 92 ? 1.039 -8.277 -5.209 1.00 97.62 92 VAL A O 1
ATOM 728 N N . THR A 1 93 ? 3.188 -8.077 -5.834 1.00 97.19 93 THR A N 1
ATOM 729 C CA . THR A 1 93 ? 3.760 -8.521 -4.558 1.00 97.19 93 THR A CA 1
ATOM 730 C C . THR A 1 93 ? 3.404 -7.555 -3.429 1.00 97.19 93 THR A C 1
ATOM 732 O O . THR A 1 93 ? 2.907 -7.999 -2.395 1.00 97.19 93 THR A O 1
ATOM 735 N N . GLY A 1 94 ? 3.560 -6.245 -3.636 1.00 95.88 94 GLY A N 1
ATOM 736 C CA . GLY A 1 94 ? 3.184 -5.220 -2.660 1.00 95.88 94 GLY A CA 1
ATOM 737 C C . GLY A 1 94 ? 1.694 -5.266 -2.305 1.00 95.88 94 GLY A C 1
ATOM 738 O O . GLY A 1 94 ? 1.333 -5.277 -1.126 1.00 95.88 94 GLY A O 1
ATOM 739 N N . LEU A 1 95 ? 0.817 -5.402 -3.307 1.00 95.75 95 LEU A N 1
ATOM 740 C CA . LEU A 1 95 ? -0.618 -5.606 -3.081 1.00 95.75 95 LEU A CA 1
ATOM 741 C C . LEU A 1 95 ? -0.898 -6.891 -2.289 1.00 95.75 95 LEU A C 1
ATOM 743 O O . LEU A 1 95 ? -1.650 -6.864 -1.313 1.00 95.75 95 LEU A O 1
ATOM 747 N N . ALA A 1 96 ? -0.291 -8.011 -2.683 1.00 96.31 96 ALA A N 1
ATOM 748 C CA . ALA A 1 96 ? -0.483 -9.292 -2.014 1.00 96.31 96 ALA A CA 1
ATOM 749 C C . ALA A 1 96 ? -0.031 -9.234 -0.548 1.00 96.31 96 ALA A C 1
ATOM 751 O O . ALA A 1 96 ? -0.733 -9.741 0.325 1.00 96.31 96 ALA A O 1
ATOM 752 N N . MET A 1 97 ? 1.093 -8.572 -0.261 1.00 96.19 97 MET A N 1
ATOM 753 C CA . MET A 1 97 ? 1.571 -8.336 1.102 1.00 96.19 97 MET A CA 1
ATOM 754 C C . MET A 1 97 ? 0.571 -7.516 1.918 1.00 96.19 97 MET A C 1
ATOM 756 O O . MET A 1 97 ? 0.241 -7.911 3.036 1.00 96.19 97 MET A O 1
ATOM 760 N N . ALA A 1 98 ? 0.050 -6.412 1.372 1.00 95.00 98 ALA A N 1
ATOM 761 C CA . ALA A 1 98 ? -0.945 -5.594 2.063 1.00 95.00 98 ALA A CA 1
ATOM 762 C C . ALA A 1 98 ? -2.196 -6.414 2.425 1.00 95.00 98 ALA A C 1
ATOM 764 O O . ALA A 1 98 ? -2.654 -6.366 3.566 1.00 95.00 98 ALA A O 1
ATOM 765 N N . VAL A 1 99 ? -2.703 -7.224 1.492 1.00 94.25 99 VAL A N 1
ATOM 766 C CA . VAL A 1 99 ? -3.863 -8.103 1.722 1.00 94.25 99 VAL A CA 1
ATOM 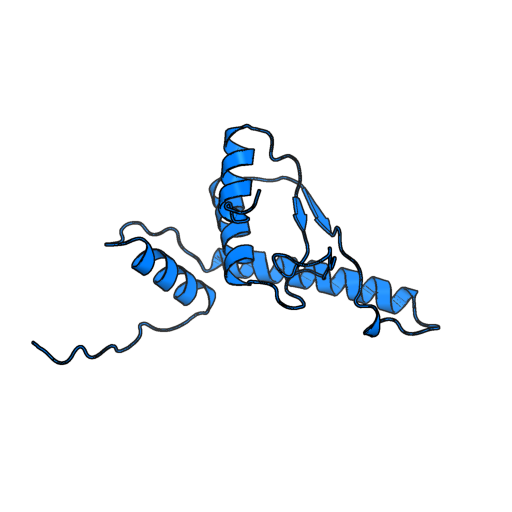767 C C . VAL A 1 99 ? -3.557 -9.192 2.758 1.00 94.25 99 VAL A C 1
ATOM 769 O O . VAL A 1 99 ? -4.354 -9.403 3.668 1.00 94.25 99 VAL A O 1
ATOM 772 N N . GLN A 1 100 ? -2.389 -9.836 2.695 1.00 95.56 100 GLN A N 1
ATOM 773 C CA . GLN A 1 100 ? -1.986 -10.839 3.692 1.00 95.56 100 GLN A CA 1
ATOM 774 C C . GLN A 1 100 ? -1.845 -10.245 5.099 1.00 95.56 100 GLN A C 1
ATOM 776 O O . GLN A 1 100 ? -2.167 -10.898 6.090 1.00 95.56 100 GLN A O 1
ATOM 781 N N . LEU A 1 101 ? -1.369 -9.003 5.210 1.00 96.12 101 LEU A N 1
ATOM 782 C CA . LEU A 1 101 ? -1.284 -8.303 6.491 1.00 96.12 101 LEU A CA 1
ATOM 783 C C . LEU A 1 101 ? -2.671 -7.977 7.052 1.00 96.12 101 LEU A C 1
ATOM 785 O O . LEU A 1 101 ? -2.868 -8.085 8.261 1.00 96.12 101 LEU A O 1
ATOM 789 N N . VAL A 1 102 ? -3.645 -7.647 6.196 1.00 95.00 102 VAL A N 1
ATOM 790 C CA . VAL A 1 102 ? -5.045 -7.460 6.612 1.00 95.00 102 VAL A CA 1
ATOM 791 C C . VAL A 1 102 ? -5.619 -8.719 7.250 1.00 95.00 102 VAL A C 1
ATOM 793 O O . VAL A 1 102 ? -6.380 -8.607 8.209 1.00 95.00 102 VAL A O 1
ATOM 796 N N . ASP A 1 103 ? -5.264 -9.904 6.753 1.00 94.00 103 ASP A N 1
ATOM 797 C CA . ASP A 1 103 ? -5.753 -11.175 7.299 1.00 94.00 103 ASP A CA 1
ATOM 798 C C . ASP A 1 103 ? -5.274 -11.449 8.729 1.00 94.00 103 ASP A C 1
ATOM 800 O O . ASP A 1 103 ? -5.899 -12.238 9.433 1.00 94.00 103 ASP A O 1
ATOM 804 N N . ARG A 1 104 ? -4.218 -10.765 9.184 1.00 94.25 104 ARG A N 1
ATOM 805 C CA . ARG A 1 104 ? -3.734 -10.847 10.569 1.00 94.25 104 ARG A CA 1
ATOM 806 C C . ARG A 1 104 ? -4.490 -9.933 11.524 1.00 94.25 104 ARG A C 1
ATOM 808 O O . ARG A 1 104 ? -4.433 -10.156 12.727 1.00 94.25 104 ARG A O 1
ATOM 815 N N . VAL A 1 105 ? -5.132 -8.884 11.011 1.00 92.38 105 VAL A N 1
ATOM 816 C CA . VAL A 1 105 ? -5.792 -7.864 11.832 1.00 92.38 105 VAL A CA 1
ATOM 817 C C . VAL A 1 105 ? -7.234 -8.282 12.087 1.00 92.38 105 VAL A C 1
ATOM 819 O O . VAL A 1 105 ? -8.079 -8.259 11.188 1.00 92.38 105 VAL A O 1
ATOM 822 N N . GLU A 1 106 ? -7.519 -8.650 13.329 1.00 85.62 106 GLU A N 1
ATOM 823 C CA . GLU A 1 106 ? -8.854 -9.033 13.769 1.00 85.62 106 GLU A CA 1
ATOM 824 C C . GLU A 1 106 ? -9.714 -7.805 14.063 1.00 85.62 106 GLU A C 1
ATOM 826 O O . GLU A 1 106 ? -9.219 -6.740 14.435 1.00 85.62 106 GLU A O 1
ATOM 831 N N . ILE A 1 107 ? -11.034 -7.961 13.915 1.00 72.88 107 ILE A N 1
ATOM 832 C CA . ILE A 1 107 ? -11.971 -6.925 14.340 1.00 72.88 107 ILE A CA 1
ATOM 833 C C . ILE A 1 107 ? -12.072 -7.000 15.859 1.00 72.88 107 ILE A C 1
ATOM 835 O O . ILE A 1 107 ? -12.510 -8.019 16.396 1.00 72.88 107 ILE A O 1
ATOM 839 N N . PRO A 1 108 ? -11.736 -5.923 16.558 1.00 66.81 108 PRO A N 1
ATOM 840 C CA . PRO A 1 108 ? -11.837 -5.927 17.997 1.00 66.81 108 PRO A CA 1
ATOM 841 C C . PRO A 1 108 ? -13.279 -5.930 18.465 1.00 66.81 108 PRO A C 1
ATOM 843 O O . PRO A 1 108 ? -14.087 -5.135 17.983 1.00 66.81 108 PRO A O 1
ATOM 846 N N . GLN A 1 109 ? -13.581 -6.789 19.434 1.00 64.56 109 GLN A N 1
ATOM 847 C CA . GLN A 1 109 ? -14.910 -6.842 20.038 1.00 64.56 109 GLN A CA 1
ATOM 848 C C . GLN A 1 109 ? -15.089 -5.764 21.111 1.00 64.56 109 GLN A C 1
ATOM 850 O O . GLN A 1 109 ? -16.153 -5.158 21.186 1.00 64.56 109 GLN A O 1
ATOM 855 N N . GLU A 1 110 ? -14.040 -5.461 21.882 1.00 67.50 110 GLU A N 1
ATOM 856 C CA . GLU A 1 110 ? -14.078 -4.465 22.953 1.00 67.50 110 GLU A CA 1
ATOM 857 C C . GLU A 1 110 ? -12.717 -3.787 23.113 1.00 67.50 110 GLU A C 1
ATOM 859 O O . GLU A 1 110 ? -11.689 -4.455 23.199 1.00 67.50 110 GLU A O 1
ATOM 864 N N . PHE A 1 111 ? -12.705 -2.455 23.200 1.00 71.75 111 PHE A N 1
ATOM 865 C CA . PHE A 1 111 ? -11.522 -1.704 23.609 1.00 71.75 111 PHE A CA 1
ATOM 866 C C . PHE A 1 111 ? -11.888 -0.500 24.465 1.00 71.75 111 PHE A C 1
ATOM 868 O O . PHE A 1 111 ? -12.843 0.220 24.187 1.00 71.75 111 PHE A O 1
ATOM 875 N N . HIS A 1 112 ? -11.050 -0.232 25.466 1.00 73.62 112 HIS A N 1
ATOM 876 C CA . HIS A 1 112 ? -11.204 0.909 26.366 1.00 73.62 112 HIS A CA 1
ATOM 877 C C . HIS A 1 112 ? -10.941 2.271 25.692 1.00 73.62 112 HIS A C 1
ATOM 879 O O . HIS A 1 112 ? -11.373 3.297 26.209 1.00 73.62 112 HIS A O 1
ATOM 885 N N . SER A 1 113 ? -10.207 2.313 24.568 1.00 87.75 113 SER A N 1
ATOM 886 C CA . SER A 1 113 ? -9.955 3.542 23.797 1.00 87.75 113 SER A CA 1
ATOM 887 C C . SER A 1 113 ? -9.561 3.259 22.342 1.00 87.75 113 SER A C 1
ATOM 889 O O . SER A 1 113 ? -9.073 2.174 22.023 1.00 87.75 113 SER A O 1
ATOM 891 N N . GLN A 1 114 ? -9.684 4.268 21.471 1.00 83.62 114 GLN A N 1
ATOM 892 C CA . GLN A 1 114 ? -9.218 4.194 20.079 1.00 83.62 114 GLN A CA 1
ATOM 893 C C . GLN A 1 114 ? -7.709 3.925 19.984 1.00 83.62 114 GLN A C 1
ATOM 895 O O . GLN A 1 114 ? -7.269 3.145 19.147 1.00 83.62 114 GLN A O 1
ATOM 900 N N . SER A 1 115 ? -6.904 4.527 20.863 1.00 89.06 115 SER A N 1
ATOM 901 C CA . SER A 1 115 ? -5.455 4.304 20.873 1.00 89.06 115 SER A CA 1
ATOM 902 C C . SER A 1 115 ? -5.107 2.852 21.196 1.00 89.06 115 SER A C 1
ATOM 904 O O . SER A 1 115 ? -4.222 2.281 20.564 1.00 89.06 115 SER A O 1
ATOM 906 N N . ALA A 1 116 ? -5.821 2.236 22.147 1.00 88.44 116 ALA A N 1
ATOM 907 C CA . ALA A 1 116 ? -5.654 0.814 22.448 1.00 88.44 116 ALA A CA 1
ATOM 908 C C . ALA A 1 116 ? -5.991 -0.049 21.223 1.00 88.44 116 ALA A C 1
ATOM 910 O O . ALA A 1 116 ? -5.275 -1.006 20.931 1.00 88.44 116 ALA A O 1
ATOM 911 N N . ALA A 1 117 ? -7.017 0.351 20.468 1.00 87.81 117 ALA A N 1
ATOM 912 C CA . ALA A 1 117 ? -7.432 -0.353 19.269 1.00 87.81 117 ALA A CA 1
ATOM 913 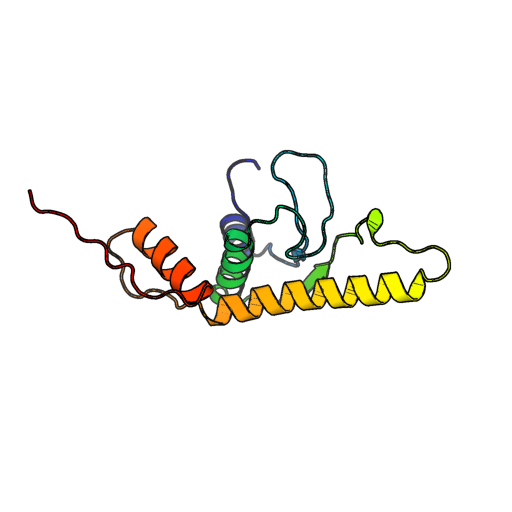C C . ALA A 1 117 ? -6.394 -0.338 18.151 1.00 87.81 117 ALA A C 1
ATOM 915 O O . ALA A 1 117 ? -6.051 -1.377 17.579 1.00 87.81 117 ALA A O 1
ATOM 916 N N . ASP A 1 118 ? -5.861 0.846 17.876 1.00 88.75 118 ASP A N 1
ATOM 917 C CA . ASP A 1 118 ? -4.822 1.044 16.879 1.00 88.75 118 ASP A CA 1
ATOM 918 C C . ASP A 1 118 ? -3.557 0.251 17.229 1.00 88.75 118 ASP A C 1
ATOM 920 O O . ASP A 1 118 ? -2.993 -0.421 16.366 1.00 88.75 118 ASP A O 1
ATOM 924 N N . LEU A 1 119 ? -3.116 0.302 18.491 1.00 90.81 119 LEU A N 1
ATOM 925 C CA . LEU A 1 119 ? -1.909 -0.397 18.941 1.00 90.81 119 LEU A CA 1
ATOM 926 C C . LEU A 1 119 ? -2.069 -1.921 18.890 1.00 90.81 119 LEU A C 1
ATOM 928 O O . LEU A 1 119 ? -1.146 -2.608 18.451 1.00 90.81 119 LEU A O 1
ATOM 932 N N . ALA A 1 120 ? -3.231 -2.449 19.281 1.00 90.38 120 ALA A N 1
ATOM 933 C CA . ALA A 1 120 ? -3.532 -3.873 19.161 1.00 90.38 120 ALA A CA 1
ATOM 934 C C . ALA A 1 120 ? -3.510 -4.328 17.693 1.00 90.38 120 ALA A C 1
ATOM 936 O O . ALA A 1 120 ? -2.873 -5.328 17.363 1.00 90.38 120 ALA A O 1
ATOM 937 N N . SER A 1 121 ? -4.112 -3.543 16.797 1.00 91.31 121 SER A N 1
ATOM 938 C CA . SER A 1 121 ? -4.137 -3.843 15.360 1.00 91.31 121 SER A CA 1
ATOM 939 C C . SER A 1 121 ? -2.733 -3.817 14.742 1.00 91.31 121 SER A C 1
ATOM 941 O O . SER A 1 121 ? -2.382 -4.685 13.945 1.00 91.31 121 SER A O 1
ATOM 943 N N . ILE A 1 122 ? -1.891 -2.853 15.136 1.00 92.31 122 ILE A N 1
ATOM 944 C CA . ILE A 1 122 ? -0.483 -2.790 14.709 1.00 92.31 122 ILE A CA 1
ATOM 945 C C . ILE A 1 122 ? 0.285 -4.017 15.204 1.00 92.31 122 ILE A C 1
ATOM 947 O O . ILE A 1 122 ? 1.055 -4.605 14.447 1.00 92.31 122 ILE A O 1
ATOM 951 N N . ARG A 1 123 ? 0.078 -4.429 16.458 1.00 93.25 123 ARG A N 1
ATOM 952 C CA . ARG A 1 123 ? 0.731 -5.622 17.001 1.00 93.25 123 ARG A CA 1
ATOM 953 C C . ARG A 1 123 ? 0.337 -6.885 16.251 1.00 93.25 123 ARG A C 1
ATOM 955 O O . ARG A 1 123 ? 1.220 -7.657 15.896 1.00 93.25 123 ARG A O 1
ATOM 962 N N . GLN A 1 124 ? -0.950 -7.068 15.972 1.00 93.19 124 GLN A N 1
ATOM 963 C CA . GLN A 1 124 ? -1.452 -8.187 15.174 1.00 93.19 124 GLN A CA 1
ATOM 964 C C . GLN A 1 124 ? -0.831 -8.198 13.769 1.00 93.19 124 GLN A C 1
ATOM 966 O O . GLN A 1 124 ? -0.261 -9.203 13.346 1.00 93.19 124 GLN A O 1
ATOM 971 N N . MET A 1 125 ? -0.851 -7.051 13.082 1.00 94.19 125 MET A N 1
ATOM 972 C CA . MET A 1 125 ? -0.241 -6.873 11.759 1.00 94.19 125 MET A CA 1
ATOM 973 C C . MET A 1 125 ? 1.242 -7.283 11.752 1.00 94.19 125 MET A C 1
ATOM 975 O O . MET A 1 125 ? 1.685 -8.048 10.890 1.00 94.19 125 MET A O 1
ATOM 979 N N . CYS A 1 126 ? 2.000 -6.808 12.742 1.00 93.69 126 CYS A N 1
ATOM 980 C CA . CYS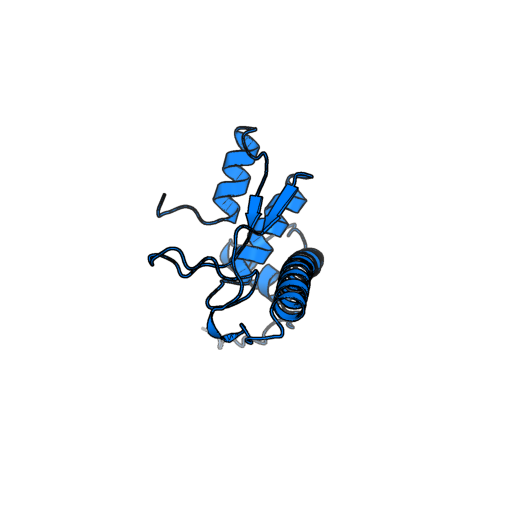 A 1 126 ? 3.442 -7.017 12.857 1.00 93.69 126 CYS A CA 1
ATOM 981 C C . CYS A 1 126 ? 3.839 -8.302 13.609 1.00 93.69 126 CYS A C 1
ATOM 983 O O . CYS A 1 126 ? 5.031 -8.527 13.798 1.00 93.69 126 CYS A O 1
ATOM 985 N N . ALA A 1 127 ? 2.879 -9.128 14.042 1.00 93.88 127 ALA A N 1
ATOM 986 C CA . ALA A 1 127 ? 3.109 -10.308 14.882 1.00 93.88 127 ALA A CA 1
ATOM 987 C C . ALA A 1 127 ? 3.943 -10.016 16.152 1.00 93.88 127 ALA A C 1
ATOM 989 O O . ALA A 1 127 ? 4.838 -10.776 16.523 1.00 93.88 127 ALA A O 1
ATOM 990 N N . LEU A 1 128 ? 3.661 -8.892 16.815 1.00 94.38 128 LEU A N 1
ATOM 991 C CA . LEU A 1 128 ? 4.371 -8.460 18.018 1.00 94.38 128 LEU A CA 1
ATOM 992 C C . LEU A 1 128 ? 3.704 -8.997 19.297 1.00 94.38 128 LEU A C 1
ATOM 994 O O . LEU A 1 128 ? 2.470 -8.987 19.393 1.00 94.38 128 LEU A O 1
ATOM 998 N N . PRO A 1 129 ? 4.494 -9.392 20.315 1.00 92.50 129 PRO A N 1
ATOM 999 C CA . PRO A 1 129 ? 3.959 -9.776 21.619 1.00 92.50 129 PRO A CA 1
ATOM 1000 C C . PRO A 1 129 ? 3.316 -8.582 22.350 1.00 92.50 129 PRO A C 1
ATOM 1002 O O . PRO A 1 129 ? 3.449 -7.426 21.938 1.00 92.50 129 PRO A O 1
ATOM 1005 N N . GLU A 1 130 ? 2.605 -8.853 23.450 1.00 88.56 130 GLU A N 1
ATOM 1006 C CA . GLU A 1 130 ? 2.220 -7.794 24.396 1.00 88.56 130 GLU A CA 1
ATOM 1007 C C . GLU A 1 130 ? 3.481 -7.152 24.999 1.00 88.56 130 GLU A C 1
ATOM 1009 O O . GLU A 1 130 ? 4.395 -7.878 25.405 1.00 88.56 130 GLU A O 1
ATOM 1014 N N . PRO A 1 131 ? 3.566 -5.813 25.069 1.00 87.31 131 PRO A N 1
ATOM 1015 C CA . PRO A 1 131 ? 4.702 -5.154 25.692 1.00 87.31 131 PRO A CA 1
ATOM 1016 C C . PRO A 1 131 ? 4.646 -5.306 27.222 1.00 87.31 131 PRO A C 1
ATOM 1018 O O . PRO A 1 131 ? 3.628 -5.005 27.845 1.00 87.31 131 PRO A O 1
ATOM 1021 N N . ASP A 1 132 ? 5.762 -5.707 27.839 1.00 88.25 132 ASP A N 1
ATOM 1022 C CA . ASP A 1 132 ? 5.935 -5.674 29.300 1.00 88.25 132 ASP A CA 1
ATOM 1023 C C . ASP A 1 132 ? 6.153 -4.224 29.760 1.00 88.25 132 ASP A C 1
ATOM 1025 O O . ASP A 1 132 ? 7.278 -3.728 29.852 1.00 88.25 132 ASP A O 1
ATOM 1029 N N . ILE A 1 133 ? 5.052 -3.500 29.979 1.00 86.38 133 ILE A N 1
ATOM 1030 C CA . ILE A 1 133 ? 5.083 -2.127 30.489 1.00 86.38 133 ILE A CA 1
ATOM 1031 C C . ILE A 1 133 ? 4.906 -2.167 32.005 1.00 86.38 133 ILE A C 1
ATOM 1033 O O . ILE A 1 133 ? 3.786 -2.148 32.521 1.00 86.38 133 ILE A O 1
ATOM 1037 N N . ARG A 1 134 ? 6.022 -2.140 32.734 1.00 85.31 134 ARG A N 1
ATOM 1038 C CA . ARG A 1 134 ? 6.003 -1.904 34.179 1.00 85.31 134 ARG A CA 1
ATOM 1039 C C . ARG A 1 134 ? 5.651 -0.447 34.441 1.00 85.31 134 ARG A C 1
ATOM 1041 O O . ARG A 1 134 ? 6.446 0.454 34.194 1.00 85.31 134 ARG A O 1
ATOM 1048 N N . ARG A 1 135 ? 4.441 -0.207 34.936 1.00 77.50 135 ARG A N 1
ATOM 1049 C CA . ARG A 1 135 ? 4.079 1.089 35.511 1.00 77.50 135 ARG A CA 1
ATOM 1050 C C . ARG A 1 135 ? 4.502 1.049 36.971 1.00 77.50 135 ARG A C 1
ATOM 1052 O O . ARG A 1 135 ? 3.827 0.412 37.774 1.00 77.50 135 ARG A O 1
ATOM 1059 N N . GLU A 1 136 ? 5.641 1.656 37.294 1.00 68.81 136 GLU A N 1
ATOM 1060 C CA . GLU A 1 136 ? 5.995 1.890 38.694 1.00 68.81 136 GLU A CA 1
ATOM 1061 C C . GLU A 1 136 ? 4.853 2.674 39.351 1.00 68.81 136 GLU A C 1
ATOM 1063 O O . GLU A 1 136 ? 4.328 3.636 38.780 1.00 68.81 136 GLU A O 1
ATOM 1068 N N . GLY A 1 137 ? 4.387 2.153 40.485 1.00 65.19 137 GLY A N 1
ATOM 1069 C CA . GLY A 1 137 ? 3.190 2.623 41.164 1.00 65.19 137 GLY A CA 1
ATOM 1070 C C . GLY A 1 137 ? 3.276 4.104 41.523 1.00 65.19 137 GLY A C 1
ATOM 1071 O O . GLY A 1 137 ? 4.336 4.613 41.883 1.00 65.19 137 GLY A O 1
ATOM 1072 N N . ARG A 1 138 ? 2.127 4.773 41.434 1.00 43.94 138 ARG A N 1
ATOM 1073 C CA . ARG A 1 138 ? 1.837 5.890 42.332 1.00 43.94 138 ARG A CA 1
ATOM 1074 C C . ARG A 1 138 ? 1.426 5.330 43.683 1.00 43.94 138 ARG A C 1
ATOM 1076 O O . ARG A 1 138 ? 0.732 4.288 43.667 1.00 43.94 138 ARG A O 1
#

Organism: NCBI:txid1076179

Radius of gyration: 17.97 Å; chains: 1; bounding box: 41×29×66 Å

Sequence (138 aa):
MALMNASMTVGYLHALRKLKFLHFGSQIKAQFDNDFPPLTGPEGLKETVMMFHTLKRIGWRGVVEFDCHMLRAEGKPGEEAACRKQFIADCVTGLAMAVQLVDRVEIPQEFHSQSAADLASIRQMCALPEPDIRREGR

Foldseek 3Di:
DQPDALQRVCVVCVVVVNCAEAADAADDPPDPGQLHAAPDDPHDLLSLLSNVLSCVVSVHDHYYDSRGDDDPVQDDPPCNVVSVVVSVVVNVVNVVLSNVLSVQFDDDPDDPDPVRNSVSRVCSSVVHDDDPDDDDDD

pLDDT: mean 90.15, std 9.78, range [43.94, 98.0]

Secondary structure (DSSP, 8-state):
--S--HHHHHHHHHHTT---EEE--B--TTSS---BPTT-SS--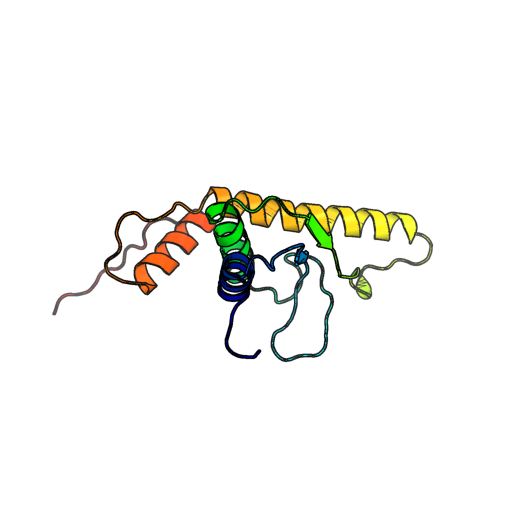HHHHHHHHHHHHHTT---EEE------GGG--TT-HHHHHHHHHHHHHHHHHHHHHHHTT-PPPS--S-HHHHHHHHHHHHHTPPPP-------